Protein AF-A0A374ERV0-F1 (afdb_monomer_lite)

Foldseek 3Di:
DPPVVVVVCVVVVPLAAPADPVVQLVCCCVPVVDDSVRSNVVCVVVVVVVQVVCCVVPVDGSPDPPPDPHHDHCNVQPDPVVVVVVVVSVCVVPDD

Structure (mmCIF, N/CA/C/O backbone):
data_AF-A0A374ERV0-F1
#
_entry.id   AF-A0A374ERV0-F1
#
loop_
_atom_site.group_PDB
_atom_site.id
_atom_site.type_symbol
_atom_site.label_atom_id
_atom_site.label_alt_id
_atom_site.label_comp_id
_atom_site.label_asym_id
_atom_site.label_entity_id
_atom_site.label_seq_id
_atom_site.pdbx_PDB_ins_code
_atom_site.Cartn_x
_atom_site.Cartn_y
_atom_site.Cartn_z
_atom_site.occupancy
_atom_site.B_iso_or_equiv
_atom_site.auth_seq_id
_atom_site.auth_comp_id
_atom_site.auth_asym_id
_atom_site.auth_atom_id
_atom_site.pdbx_PDB_model_num
ATOM 1 N N . MET A 1 1 ? -19.859 -5.932 -10.086 1.00 35.03 1 MET A N 1
ATOM 2 C CA . MET A 1 1 ? -19.361 -4.950 -9.093 1.00 35.03 1 MET A CA 1
ATOM 3 C C . MET A 1 1 ? -19.416 -3.548 -9.687 1.00 35.03 1 MET A C 1
ATOM 5 O O . MET A 1 1 ? -18.908 -3.342 -10.781 1.00 35.03 1 MET A O 1
ATOM 9 N N . CYS A 1 2 ? -20.067 -2.597 -9.009 1.00 24.75 2 CYS A N 1
ATOM 10 C CA . CYS A 1 2 ? -20.199 -1.216 -9.482 1.00 24.75 2 CYS A CA 1
ATOM 11 C C . CYS A 1 2 ? -18.814 -0.541 -9.551 1.00 24.75 2 CYS A C 1
ATOM 13 O O . CYS A 1 2 ? -18.105 -0.493 -8.543 1.00 24.75 2 CYS A O 1
ATOM 15 N N . ARG A 1 3 ? -18.423 -0.028 -10.732 1.00 25.12 3 ARG A N 1
ATOM 16 C CA . ARG A 1 3 ? -17.090 0.561 -11.017 1.00 25.12 3 ARG A CA 1
ATOM 17 C C . ARG A 1 3 ? -16.693 1.685 -10.045 1.00 25.12 3 ARG A C 1
ATOM 19 O O . ARG A 1 3 ? -15.510 1.899 -9.804 1.00 25.12 3 ARG A O 1
ATOM 26 N N . LEU A 1 4 ? -17.676 2.334 -9.419 1.00 24.27 4 LEU A N 1
ATOM 27 C CA . LEU A 1 4 ? -17.478 3.380 -8.412 1.00 24.27 4 LEU A CA 1
ATOM 28 C C . LEU A 1 4 ? -16.946 2.855 -7.065 1.00 24.27 4 LEU A C 1
ATOM 30 O O . LEU A 1 4 ? -16.281 3.597 -6.347 1.00 24.27 4 LEU A O 1
ATOM 34 N N . CYS A 1 5 ? -17.188 1.585 -6.723 1.00 22.17 5 CYS A N 1
ATOM 35 C CA . CYS A 1 5 ? -16.672 0.985 -5.488 1.00 22.17 5 CYS A CA 1
ATOM 36 C C . CYS A 1 5 ? -15.170 0.685 -5.603 1.00 22.17 5 CYS A C 1
ATOM 38 O O . CYS A 1 5 ? -14.407 1.015 -4.703 1.00 22.17 5 CYS A O 1
ATOM 40 N N . SER A 1 6 ? -14.726 0.168 -6.753 1.00 25.05 6 SER A N 1
ATOM 41 C CA . SER A 1 6 ? -13.314 -0.164 -7.007 1.00 25.05 6 SER A CA 1
ATOM 42 C C . SER A 1 6 ? -12.396 1.072 -6.959 1.00 25.05 6 SER A C 1
ATOM 44 O O . SER A 1 6 ? -11.326 1.033 -6.351 1.00 25.05 6 SER A O 1
ATOM 46 N N . GLN A 1 7 ? -12.849 2.215 -7.490 1.00 26.84 7 GLN A N 1
ATOM 47 C CA . GLN A 1 7 ? -12.083 3.471 -7.462 1.00 26.84 7 GLN A CA 1
ATOM 48 C C . GLN A 1 7 ? -12.084 4.186 -6.099 1.00 26.84 7 GLN A C 1
ATOM 50 O O . GLN A 1 7 ? -11.154 4.934 -5.798 1.00 26.84 7 GLN A O 1
ATOM 55 N N . ARG A 1 8 ? -13.104 3.981 -5.252 1.00 22.98 8 ARG A N 1
ATOM 56 C CA . ARG A 1 8 ? -13.109 4.523 -3.876 1.00 22.98 8 ARG A CA 1
ATOM 57 C C . ARG A 1 8 ? -12.269 3.675 -2.927 1.00 22.98 8 ARG A C 1
ATOM 59 O O . ARG A 1 8 ? -11.541 4.229 -2.110 1.00 22.98 8 ARG A O 1
ATOM 66 N N . ILE A 1 9 ? -12.303 2.357 -3.104 1.00 31.14 9 ILE A N 1
ATOM 67 C CA . ILE A 1 9 ? -11.432 1.399 -2.419 1.00 31.14 9 ILE A CA 1
ATOM 68 C C . ILE A 1 9 ? -9.959 1.757 -2.688 1.00 31.14 9 ILE A C 1
ATOM 70 O O . ILE A 1 9 ? -9.202 1.935 -1.738 1.00 31.14 9 ILE A O 1
ATOM 74 N N . SER A 1 10 ? -9.554 2.035 -3.934 1.00 30.22 10 SER A N 1
ATOM 75 C CA . SER A 1 10 ? -8.150 2.379 -4.239 1.00 30.22 10 SER A CA 1
ATOM 76 C C . SER A 1 10 ? -7.637 3.669 -3.573 1.00 30.22 10 SER A C 1
ATOM 78 O O . SER A 1 10 ? -6.447 3.773 -3.276 1.00 30.22 10 SER A O 1
ATOM 80 N N . LYS A 1 11 ? -8.514 4.637 -3.268 1.00 27.42 11 LYS A N 1
ATOM 81 C CA . LYS A 1 11 ? -8.154 5.883 -2.558 1.00 27.42 11 LYS A CA 1
ATOM 82 C C . LYS A 1 11 ? -8.035 5.692 -1.037 1.00 27.42 11 LYS A C 1
ATOM 84 O O . LYS A 1 11 ? -7.318 6.453 -0.393 1.00 27.42 11 LYS A O 1
ATOM 89 N N . SER A 1 12 ? -8.695 4.681 -0.468 1.00 26.27 12 SER A N 1
ATOM 90 C CA . SER A 1 12 ? -8.674 4.367 0.973 1.00 26.27 12 SER A CA 1
ATOM 91 C C . SER A 1 12 ? -7.695 3.241 1.346 1.00 26.27 12 SER A C 1
ATOM 93 O O . SER A 1 12 ? -7.272 3.152 2.500 1.00 26.27 12 SER A O 1
ATOM 95 N N . HIS A 1 13 ? -7.295 2.407 0.379 1.00 31.66 13 HIS A N 1
ATOM 96 C CA . HIS A 1 13 ? -6.529 1.161 0.569 1.00 31.66 13 HIS A CA 1
ATOM 97 C C . HIS A 1 13 ? -5.054 1.321 0.916 1.00 31.66 13 HIS A C 1
ATOM 99 O O . HIS A 1 13 ? -4.312 0.353 1.067 1.00 31.66 13 HIS A O 1
ATOM 105 N N . GLU A 1 14 ? -4.609 2.546 1.106 1.00 35.66 14 GLU A N 1
ATOM 106 C CA . GLU A 1 14 ? -3.205 2.816 1.338 1.00 35.66 14 GLU A CA 1
ATOM 107 C C . GLU A 1 14 ? -2.844 2.803 2.836 1.00 35.66 14 GLU A C 1
ATOM 109 O O . GLU A 1 14 ? -1.739 3.146 3.254 1.00 35.66 14 GLU A O 1
ATOM 114 N N . ARG A 1 15 ? -3.774 2.326 3.674 1.00 40.00 15 ARG A N 1
ATOM 115 C CA . ARG A 1 15 ? -3.539 2.060 5.097 1.00 40.00 15 ARG A CA 1
ATOM 116 C C . ARG A 1 15 ? -2.982 0.660 5.395 1.00 40.00 15 ARG A C 1
ATOM 118 O O . ARG A 1 15 ? -2.560 0.459 6.536 1.00 40.00 15 ARG A O 1
ATOM 125 N N . PHE A 1 16 ? -2.946 -0.271 4.431 1.00 43.19 16 PHE A N 1
ATOM 126 C CA . PHE A 1 16 ? -2.991 -1.695 4.798 1.00 43.19 16 PHE A CA 1
ATOM 127 C C . PHE A 1 16 ? -2.273 -2.738 3.926 1.00 43.19 16 PHE A C 1
ATOM 129 O O . PHE A 1 16 ? -2.383 -3.921 4.232 1.00 43.19 16 PHE A O 1
ATOM 136 N N . SER A 1 17 ? -1.533 -2.346 2.888 1.00 48.22 17 SER A N 1
ATOM 137 C CA . SER A 1 17 ? -0.856 -3.304 1.999 1.00 48.22 17 SER A CA 1
ATOM 138 C C . SER A 1 17 ? 0.658 -3.246 2.189 1.00 48.22 17 SER A C 1
ATOM 140 O O . SER A 1 17 ? 1.307 -2.326 1.688 1.00 48.22 17 SER A O 1
ATOM 142 N N . LEU A 1 18 ? 1.230 -4.219 2.901 1.00 57.59 18 LEU A N 1
ATOM 143 C CA . LEU A 1 18 ? 2.679 -4.428 2.958 1.00 57.59 18 LEU A CA 1
ATOM 144 C C . LEU A 1 18 ? 3.094 -5.386 1.840 1.00 57.59 18 LEU A C 1
ATOM 146 O O . LEU A 1 18 ? 3.515 -6.494 2.114 1.00 57.59 18 LEU A O 1
ATOM 150 N N . CYS A 1 19 ? 2.962 -4.981 0.578 1.00 65.00 19 CYS A N 1
ATOM 151 C CA . CYS A 1 19 ? 3.588 -5.757 -0.494 1.00 65.00 19 CYS A CA 1
ATOM 152 C C . CYS A 1 19 ? 5.105 -5.573 -0.451 1.00 65.00 19 CYS A C 1
ATOM 154 O O . CYS A 1 19 ? 5.591 -4.442 -0.269 1.00 65.00 19 CYS A O 1
ATOM 156 N N . ALA A 1 20 ? 5.846 -6.647 -0.733 1.00 78.62 20 ALA A N 1
ATOM 157 C CA . ALA A 1 20 ? 7.282 -6.574 -0.972 1.00 78.62 20 ALA A CA 1
ATOM 158 C C . ALA A 1 20 ? 7.620 -5.456 -1.981 1.00 78.62 20 ALA A C 1
ATOM 160 O O . ALA A 1 20 ? 6.901 -5.217 -2.956 1.00 78.62 20 ALA A O 1
ATOM 161 N N . PHE A 1 21 ? 8.719 -4.735 -1.738 1.00 81.75 21 PHE A N 1
ATOM 162 C CA . PHE A 1 21 ? 9.098 -3.558 -2.532 1.00 81.75 21 PHE A CA 1
ATOM 163 C C . PHE A 1 21 ? 9.248 -3.876 -4.030 1.00 81.75 21 PHE A C 1
ATOM 165 O O . PHE A 1 21 ? 8.748 -3.129 -4.869 1.00 81.75 21 PHE A O 1
ATOM 172 N N . GLY A 1 22 ? 9.847 -5.024 -4.363 1.00 83.88 22 GLY A N 1
ATOM 173 C CA . GLY A 1 22 ? 10.008 -5.473 -5.749 1.00 83.88 22 GLY A CA 1
ATOM 174 C C . GLY A 1 22 ? 8.677 -5.714 -6.466 1.00 83.88 22 GLY A C 1
ATOM 175 O O . GLY A 1 22 ? 8.498 -5.259 -7.595 1.00 83.88 22 GLY A O 1
ATOM 176 N N . SER A 1 23 ? 7.710 -6.343 -5.791 1.00 85.69 23 SER A N 1
ATOM 177 C CA . SER A 1 23 ? 6.369 -6.594 -6.337 1.00 85.69 23 SER A CA 1
ATOM 178 C C . SER A 1 23 ? 5.637 -5.289 -6.657 1.00 85.69 23 SER A C 1
ATOM 180 O O . SER A 1 23 ? 4.943 -5.192 -7.667 1.00 85.69 23 SER A O 1
ATOM 182 N N . ARG A 1 24 ? 5.842 -4.250 -5.835 1.00 86.56 24 ARG A N 1
ATOM 183 C CA . ARG A 1 24 ? 5.274 -2.914 -6.070 1.00 86.56 24 ARG A CA 1
ATOM 184 C C . ARG A 1 24 ? 5.898 -2.222 -7.278 1.00 86.56 24 ARG A C 1
ATOM 186 O O . ARG A 1 24 ? 5.158 -1.639 -8.063 1.00 86.56 24 ARG A O 1
ATOM 193 N N . ILE A 1 25 ? 7.221 -2.304 -7.449 1.00 89.81 25 ILE A N 1
ATOM 194 C CA . ILE A 1 25 ? 7.889 -1.737 -8.631 1.00 89.81 25 ILE A CA 1
ATOM 195 C C . ILE A 1 25 ? 7.385 -2.417 -9.901 1.00 89.81 25 ILE A C 1
ATOM 197 O O . ILE A 1 25 ? 6.977 -1.723 -10.826 1.00 89.81 25 ILE A O 1
ATOM 201 N N . LYS A 1 26 ? 7.353 -3.756 -9.922 1.00 89.94 26 LYS A N 1
ATOM 202 C CA . LYS A 1 26 ? 6.862 -4.521 -11.074 1.00 89.94 26 LYS A CA 1
ATOM 203 C C . LYS A 1 26 ? 5.445 -4.093 -11.465 1.00 89.94 26 LYS A C 1
ATOM 205 O O . LYS A 1 26 ? 5.212 -3.740 -12.615 1.00 89.94 26 LYS A O 1
ATOM 210 N N . HIS A 1 27 ? 4.539 -4.021 -10.488 1.00 87.94 27 HIS A N 1
ATOM 211 C CA . HIS A 1 27 ? 3.171 -3.564 -10.720 1.00 87.94 27 HIS A CA 1
ATOM 212 C C . HIS A 1 27 ? 3.107 -2.127 -11.265 1.00 87.94 27 HIS A C 1
ATOM 214 O O . HIS A 1 27 ? 2.296 -1.839 -12.144 1.00 87.94 27 HIS A O 1
ATOM 220 N N . MET A 1 28 ? 3.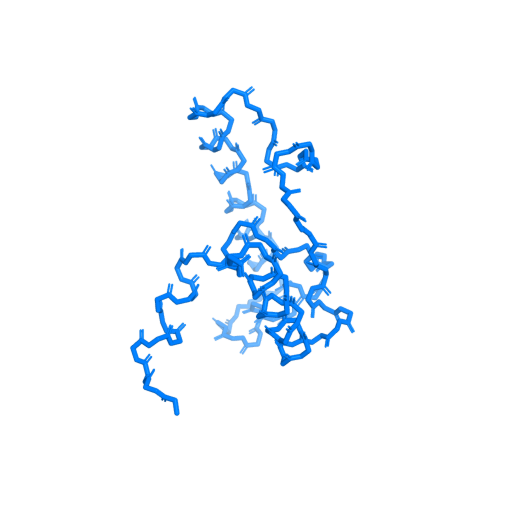956 -1.219 -10.769 1.00 89.25 28 MET A N 1
ATOM 221 C CA . MET A 1 28 ? 4.001 0.157 -11.269 1.00 89.25 28 MET A CA 1
ATOM 222 C C . MET A 1 28 ? 4.522 0.249 -12.702 1.00 89.25 28 MET A C 1
ATOM 224 O O . MET A 1 28 ? 3.947 1.000 -13.486 1.00 89.25 28 MET A O 1
ATOM 228 N N . CYS A 1 29 ? 5.556 -0.519 -13.051 1.00 92.38 29 CYS A N 1
ATOM 229 C CA . CYS A 1 29 ? 6.042 -0.614 -14.426 1.00 92.38 29 CYS A CA 1
ATOM 230 C C . CYS A 1 29 ? 4.941 -1.111 -15.371 1.00 92.38 29 CYS A C 1
ATOM 232 O O . CYS A 1 29 ? 4.690 -0.483 -16.390 1.00 92.38 29 CYS A O 1
ATOM 234 N N . GLU A 1 30 ? 4.238 -2.183 -14.997 1.00 91.56 30 GLU A N 1
ATOM 235 C CA . GLU A 1 30 ? 3.185 -2.792 -15.823 1.00 91.56 30 GLU A CA 1
ATOM 236 C C . GLU A 1 30 ? 1.935 -1.909 -15.962 1.00 91.56 30 GLU A C 1
ATOM 238 O O . GLU A 1 30 ? 1.310 -1.876 -17.017 1.00 91.56 30 GLU A O 1
ATOM 243 N N . THR A 1 31 ? 1.551 -1.195 -14.900 1.00 90.38 31 THR A N 1
ATOM 244 C CA . THR A 1 31 ? 0.285 -0.439 -14.862 1.00 90.38 31 THR A CA 1
ATOM 245 C C . THR A 1 31 ? 0.417 0.970 -15.430 1.00 90.38 31 THR A C 1
ATOM 247 O O . THR A 1 31 ? -0.542 1.500 -15.990 1.00 90.38 31 THR A O 1
ATOM 250 N N . TYR A 1 32 ? 1.577 1.602 -15.243 1.00 87.00 32 TYR A N 1
ATOM 251 C CA . TYR A 1 32 ? 1.792 3.015 -15.566 1.00 87.00 32 TYR A CA 1
ATOM 252 C C . TYR A 1 32 ? 2.834 3.236 -16.668 1.00 87.00 32 TYR A C 1
ATOM 254 O O . TYR A 1 32 ? 3.193 4.386 -16.905 1.00 87.00 32 TYR A O 1
ATOM 262 N N . ASP A 1 33 ? 3.305 2.162 -17.313 1.00 90.69 33 ASP A N 1
ATOM 263 C CA . ASP A 1 33 ? 4.328 2.190 -18.370 1.00 90.69 33 ASP A CA 1
ATOM 264 C C . ASP A 1 33 ? 5.579 2.985 -17.955 1.00 90.69 33 ASP A C 1
ATOM 266 O O . ASP A 1 33 ? 6.085 3.858 -18.656 1.00 90.69 33 ASP A O 1
ATOM 270 N N . LEU A 1 34 ? 6.036 2.729 -16.726 1.00 91.88 34 LEU A N 1
ATOM 271 C CA . LEU A 1 34 ? 7.191 3.400 -16.133 1.00 91.88 34 LEU A CA 1
ATOM 272 C C . LEU A 1 34 ? 8.431 2.524 -16.241 1.00 91.88 34 LEU A C 1
ATOM 274 O O . LEU A 1 34 ? 8.376 1.315 -15.995 1.00 91.88 34 LEU A O 1
ATOM 278 N N . SER A 1 35 ? 9.588 3.143 -16.473 1.00 94.88 35 SER A N 1
ATOM 279 C CA . SER A 1 35 ? 10.852 2.431 -16.314 1.00 94.88 35 SER A CA 1
ATOM 280 C C . SER A 1 35 ? 11.089 2.063 -14.844 1.00 94.88 35 SER A C 1
ATOM 282 O O . SER A 1 35 ? 10.625 2.730 -13.913 1.00 94.88 35 SER A O 1
ATOM 284 N N . TRP A 1 36 ? 11.856 0.998 -14.614 1.00 93.50 36 TRP A N 1
ATOM 285 C CA . TRP A 1 36 ? 12.175 0.524 -13.264 1.00 93.50 36 TRP A CA 1
ATOM 286 C C . TRP A 1 36 ? 12.777 1.623 -12.358 1.00 93.50 36 TRP A C 1
ATOM 288 O O . TRP A 1 36 ? 12.310 1.780 -11.226 1.00 93.50 36 TRP A O 1
ATOM 298 N N . PRO A 1 37 ? 13.744 2.450 -12.822 1.00 95.62 37 PRO A N 1
ATOM 299 C CA . PRO A 1 37 ? 14.293 3.540 -12.011 1.00 95.62 37 PRO A CA 1
ATOM 300 C C . PRO A 1 37 ? 13.282 4.653 -11.698 1.00 95.62 37 PRO A C 1
ATOM 302 O O . PRO A 1 37 ? 13.377 5.292 -10.648 1.00 95.62 37 PRO A O 1
ATOM 305 N N . GLU A 1 38 ? 12.332 4.923 -12.595 1.00 93.94 38 GLU A N 1
ATOM 306 C CA . GLU A 1 38 ? 11.277 5.917 -12.366 1.00 93.94 38 GLU A CA 1
ATOM 307 C C . GLU A 1 38 ? 10.273 5.421 -11.329 1.00 93.94 38 GLU A C 1
ATOM 309 O O . GLU A 1 38 ? 9.955 6.151 -10.385 1.00 93.94 38 GLU A O 1
ATOM 314 N N . ALA A 1 39 ? 9.842 4.164 -11.452 1.00 94.12 39 ALA A N 1
ATOM 315 C CA . ALA A 1 39 ? 8.959 3.513 -10.494 1.00 94.12 39 ALA A CA 1
ATOM 316 C C . ALA A 1 39 ? 9.590 3.443 -9.089 1.00 94.12 39 ALA A C 1
ATOM 318 O O . ALA A 1 39 ? 8.944 3.817 -8.109 1.00 94.12 39 ALA A O 1
ATOM 319 N N . ASP A 1 40 ? 10.869 3.060 -8.978 1.00 93.31 40 ASP A N 1
ATOM 320 C CA . ASP A 1 40 ? 11.613 3.048 -7.708 1.00 93.31 40 ASP A CA 1
ATOM 321 C C . ASP A 1 40 ? 11.623 4.430 -7.030 1.00 93.31 40 ASP A C 1
ATOM 323 O O . ASP A 1 40 ? 11.263 4.568 -5.853 1.00 93.31 40 ASP A O 1
ATOM 327 N N . LYS A 1 41 ? 11.973 5.480 -7.786 1.00 94.75 41 LYS A N 1
ATOM 328 C CA . LYS A 1 41 ? 11.997 6.862 -7.281 1.00 94.75 41 LYS A CA 1
ATOM 329 C C . LYS A 1 41 ? 10.611 7.333 -6.852 1.00 94.75 41 LYS A C 1
ATOM 331 O O . LYS A 1 41 ? 10.486 8.007 -5.824 1.00 94.75 41 LYS A O 1
ATOM 336 N N . LEU A 1 42 ? 9.580 7.005 -7.630 1.00 91.88 42 LEU A N 1
ATOM 337 C CA . LEU A 1 42 ? 8.206 7.400 -7.350 1.00 91.88 42 LEU A CA 1
ATOM 338 C C . LEU A 1 42 ? 7.699 6.747 -6.062 1.00 91.88 42 LEU A C 1
ATOM 340 O O . LEU A 1 42 ? 7.216 7.457 -5.179 1.00 91.88 42 LEU A O 1
ATOM 344 N N . ILE A 1 43 ? 7.879 5.432 -5.912 1.00 90.75 43 ILE A N 1
ATOM 345 C CA . ILE A 1 43 ? 7.447 4.697 -4.716 1.00 90.75 43 ILE A CA 1
ATOM 346 C C . ILE A 1 43 ? 8.148 5.244 -3.474 1.00 90.75 43 ILE A C 1
ATOM 348 O O . ILE A 1 43 ? 7.478 5.577 -2.498 1.00 90.75 43 ILE A O 1
ATOM 352 N N . LYS A 1 44 ? 9.475 5.425 -3.512 1.00 90.44 44 LYS A N 1
ATOM 353 C CA . LYS A 1 44 ? 10.231 5.978 -2.374 1.00 90.44 44 LYS A CA 1
ATOM 354 C C . LYS A 1 44 ? 9.746 7.373 -1.978 1.00 90.44 44 LYS A C 1
ATOM 356 O O . LYS A 1 44 ? 9.610 7.670 -0.790 1.00 90.44 44 LYS A O 1
ATOM 361 N N . ARG A 1 45 ? 9.465 8.236 -2.962 1.00 93.56 45 ARG A N 1
ATOM 362 C CA . ARG A 1 45 ? 8.943 9.591 -2.722 1.00 93.56 45 ARG A CA 1
ATOM 363 C C . ARG A 1 45 ? 7.573 9.545 -2.050 1.00 93.56 45 ARG A C 1
ATOM 365 O O . ARG A 1 45 ? 7.359 10.226 -1.048 1.00 93.56 45 ARG A O 1
ATOM 372 N N . VAL A 1 46 ? 6.669 8.738 -2.595 1.00 89.88 46 VAL A N 1
ATOM 373 C CA . VAL A 1 46 ? 5.290 8.601 -2.124 1.00 89.88 46 VAL A CA 1
ATOM 374 C C . VAL A 1 46 ? 5.250 7.979 -0.723 1.00 89.88 46 VAL A C 1
ATOM 376 O O . VAL A 1 46 ? 4.599 8.529 0.168 1.00 89.88 46 VAL A O 1
ATOM 379 N N . ASP A 1 47 ? 6.011 6.909 -0.479 1.00 89.12 47 ASP A N 1
ATOM 380 C CA . ASP A 1 47 ? 6.118 6.263 0.834 1.00 89.12 47 ASP A CA 1
ATOM 381 C C . ASP A 1 47 ? 6.633 7.236 1.900 1.00 89.12 47 ASP A C 1
ATOM 383 O O . ASP A 1 47 ? 6.051 7.322 2.987 1.00 89.12 47 ASP A O 1
ATOM 387 N N . ARG A 1 48 ? 7.663 8.034 1.575 1.00 89.38 48 ARG A N 1
ATOM 388 C CA . ARG A 1 48 ? 8.192 9.075 2.470 1.00 89.38 48 ARG A CA 1
ATOM 389 C C . ARG A 1 48 ? 7.148 10.147 2.768 1.00 89.38 48 ARG A C 1
ATOM 391 O O . ARG A 1 48 ? 6.961 10.503 3.930 1.00 89.38 48 ARG A O 1
ATOM 398 N N . GLN A 1 49 ? 6.452 10.650 1.749 1.00 91.56 49 GLN A N 1
ATOM 399 C CA . GLN A 1 49 ? 5.413 11.668 1.929 1.00 91.56 49 GLN A CA 1
ATOM 400 C C . GLN A 1 49 ? 4.297 11.168 2.854 1.00 91.56 49 GLN A C 1
ATOM 402 O O . GLN A 1 49 ? 3.877 11.876 3.768 1.00 91.56 49 GLN A O 1
ATOM 407 N N . ARG A 1 50 ? 3.856 9.924 2.660 1.00 89.25 50 ARG A N 1
ATOM 408 C CA . ARG A 1 50 ? 2.794 9.296 3.455 1.00 89.25 50 ARG A CA 1
ATOM 409 C C . ARG A 1 50 ? 3.239 8.984 4.879 1.00 89.25 50 ARG A C 1
ATOM 411 O O . ARG A 1 50 ? 2.459 9.181 5.808 1.00 89.25 50 ARG A O 1
ATOM 418 N N . HIS A 1 51 ? 4.482 8.539 5.069 1.00 87.19 51 HIS A N 1
ATOM 419 C CA . HIS A 1 51 ? 5.063 8.377 6.402 1.00 87.19 51 HIS A CA 1
ATOM 420 C C . HIS A 1 51 ? 5.100 9.714 7.151 1.00 87.19 51 HIS A C 1
ATOM 422 O O . HIS A 1 51 ? 4.606 9.793 8.273 1.00 87.19 51 HIS A O 1
ATOM 428 N N . ASN A 1 52 ? 5.611 10.770 6.511 1.00 89.81 52 ASN A N 1
ATOM 429 C CA . ASN A 1 52 ? 5.704 12.101 7.110 1.00 89.81 52 ASN A CA 1
ATOM 430 C C . ASN A 1 52 ? 4.326 12.665 7.464 1.00 89.81 52 ASN A C 1
ATOM 432 O O . ASN A 1 52 ? 4.140 13.159 8.570 1.00 89.81 52 ASN A O 1
ATOM 436 N N . TYR A 1 53 ? 3.355 12.552 6.554 1.00 91.62 53 TYR A N 1
ATOM 437 C CA . TYR A 1 53 ? 1.986 12.998 6.807 1.00 91.62 53 TYR A CA 1
ATOM 438 C C . TYR A 1 53 ? 1.350 12.241 7.979 1.00 91.62 53 TYR A C 1
ATOM 440 O O . TYR A 1 53 ? 0.799 12.858 8.886 1.00 91.62 53 TYR A O 1
ATOM 448 N N . TYR A 1 54 ? 1.470 10.910 8.007 1.00 86.69 54 TYR A N 1
ATOM 449 C CA . TYR A 1 54 ? 0.928 10.101 9.099 1.00 86.69 54 TYR A CA 1
ATOM 450 C C . TYR A 1 54 ? 1.568 10.462 10.443 1.00 86.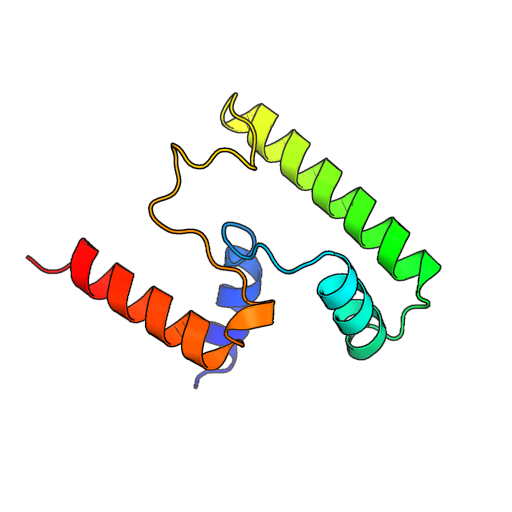69 54 TYR A C 1
ATOM 452 O O . TYR A 1 54 ? 0.857 10.638 11.432 1.00 86.69 54 TYR A O 1
ATOM 460 N N . LYS A 1 55 ? 2.895 10.628 10.467 1.00 89.81 55 LYS A N 1
ATOM 461 C CA . LYS A 1 55 ? 3.638 11.031 11.663 1.00 89.81 55 LYS A CA 1
ATOM 462 C C . LYS A 1 55 ? 3.258 12.433 12.130 1.00 89.81 55 LYS A C 1
ATOM 464 O O . LYS A 1 55 ? 3.104 12.639 13.325 1.00 89.81 55 LYS A O 1
ATOM 469 N N . TYR A 1 56 ? 3.051 13.367 11.206 1.00 92.12 56 TYR A N 1
ATOM 470 C CA . TYR A 1 56 ? 2.595 14.719 11.522 1.00 92.12 56 TYR A CA 1
ATOM 471 C C . TYR A 1 56 ? 1.202 14.725 12.165 1.00 92.12 56 TYR A C 1
ATOM 473 O O . TYR A 1 56 ? 1.008 15.368 13.189 1.00 92.12 56 TYR A O 1
ATOM 481 N N . VAL A 1 57 ? 0.244 13.982 11.599 1.00 91.25 57 VAL A N 1
ATOM 482 C CA . VAL A 1 57 ? -1.150 13.993 12.078 1.00 91.25 57 VAL A CA 1
ATOM 483 C C . VAL A 1 57 ? -1.349 13.154 13.343 1.00 91.25 57 VAL A C 1
ATOM 485 O O . VAL A 1 57 ? -2.170 13.504 14.183 1.00 91.25 57 VAL A O 1
ATOM 488 N N . THR A 1 58 ? -0.639 12.031 13.484 1.00 86.50 58 THR A N 1
ATOM 489 C CA . THR A 1 58 ? -0.881 11.066 14.577 1.00 86.50 58 THR A CA 1
ATOM 490 C C . THR A 1 58 ? 0.206 11.046 15.649 1.00 86.50 58 THR A C 1
ATOM 492 O O . THR A 1 58 ? -0.001 10.453 16.703 1.00 86.50 58 THR A O 1
ATOM 495 N N . GLY A 1 59 ? 1.380 11.621 15.375 1.00 90.44 59 GLY A N 1
ATOM 496 C CA . GLY A 1 59 ? 2.570 11.501 16.222 1.00 90.44 59 GLY A CA 1
ATOM 497 C C . GLY A 1 59 ? 3.259 10.129 16.177 1.00 90.44 59 GLY A C 1
ATOM 498 O O . GLY A 1 59 ? 4.306 9.965 16.797 1.00 90.44 59 GLY A O 1
ATOM 499 N N . LYS A 1 60 ? 2.713 9.141 15.452 1.00 85.81 60 LYS A N 1
ATOM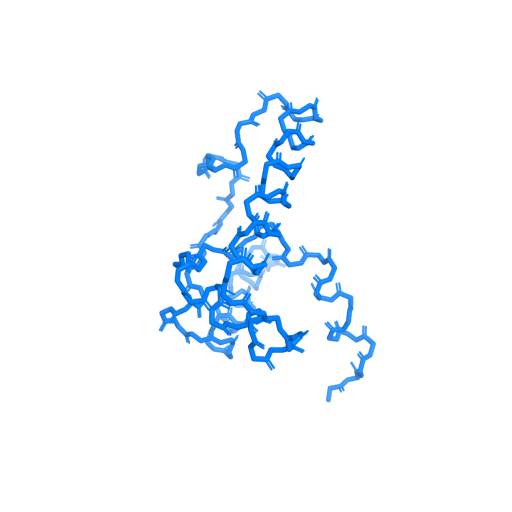 500 C CA . LYS A 1 60 ? 3.192 7.745 15.446 1.00 85.81 60 LYS A CA 1
ATOM 501 C C . LYS A 1 60 ? 3.836 7.357 14.118 1.00 85.81 60 LYS A C 1
ATOM 503 O O . LYS A 1 60 ? 3.602 8.001 13.091 1.00 85.81 60 LYS A O 1
ATOM 508 N N . ASN A 1 61 ? 4.634 6.286 14.098 1.00 86.12 61 ASN A N 1
ATOM 509 C CA . ASN A 1 61 ? 5.193 5.808 12.837 1.00 86.12 61 ASN A CA 1
ATOM 510 C C . ASN A 1 61 ? 4.142 4.999 12.069 1.00 86.12 61 ASN A C 1
ATOM 512 O O . ASN A 1 61 ? 3.422 4.164 12.610 1.00 86.12 61 ASN A O 1
ATOM 516 N N . ARG A 1 62 ? 4.080 5.211 10.750 1.00 81.06 62 ARG A N 1
ATOM 517 C CA . ARG A 1 62 ? 3.105 4.543 9.868 1.00 81.06 62 ARG A CA 1
ATOM 518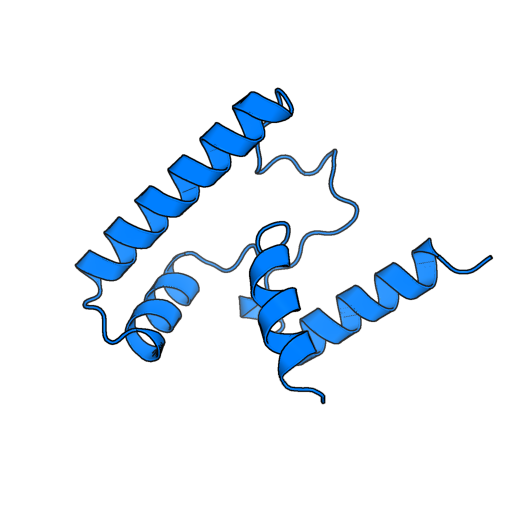 C C . ARG A 1 62 ? 3.227 3.010 9.857 1.00 81.06 62 ARG A C 1
ATOM 520 O O . ARG A 1 62 ? 2.237 2.327 9.579 1.00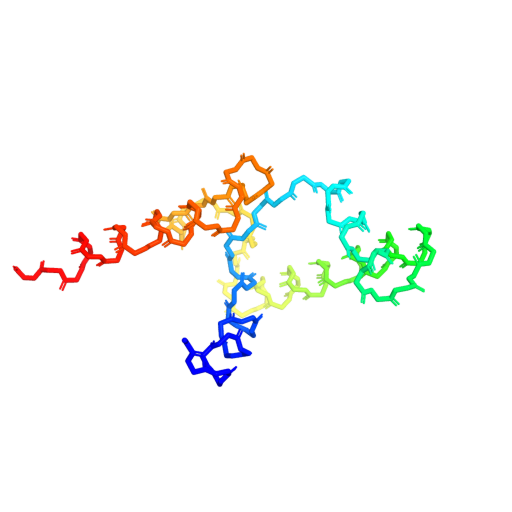 81.06 62 ARG A O 1
ATOM 527 N N . GLY A 1 63 ? 4.437 2.504 10.101 1.00 80.44 63 GLY A N 1
ATOM 528 C CA . GLY A 1 63 ? 4.771 1.078 10.100 1.00 80.44 63 GLY A CA 1
ATOM 529 C C . GLY A 1 63 ? 4.475 0.355 11.414 1.00 80.44 63 GLY A C 1
ATOM 530 O O . GLY A 1 63 ? 4.558 -0.870 11.436 1.00 80.44 63 GLY A O 1
ATOM 531 N N . ASP A 1 64 ? 4.109 1.074 12.478 1.00 82.75 64 ASP A N 1
ATOM 532 C CA . ASP A 1 64 ? 3.864 0.462 13.784 1.00 82.75 64 ASP A CA 1
ATOM 533 C C . ASP A 1 64 ? 2.617 -0.434 13.738 1.00 82.75 64 ASP A C 1
ATOM 535 O O . ASP A 1 64 ? 1.599 -0.095 13.116 1.00 82.75 64 ASP A O 1
ATOM 539 N N . ARG A 1 65 ? 2.701 -1.593 14.401 1.00 77.81 65 ARG A N 1
ATOM 540 C CA . ARG A 1 65 ? 1.616 -2.588 14.451 1.00 77.81 65 ARG A CA 1
ATOM 541 C C . A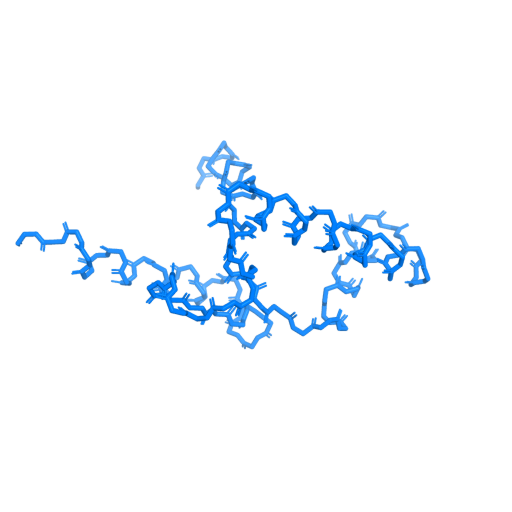RG A 1 65 ? 0.517 -2.196 15.435 1.00 77.81 65 ARG A C 1
ATOM 543 O O . ARG A 1 65 ? -0.651 -2.436 15.157 1.00 77.81 65 ARG A O 1
ATOM 550 N N . ASP A 1 66 ? 0.884 -1.514 16.513 1.00 76.31 66 ASP A N 1
ATOM 551 C CA . ASP A 1 66 ? 0.052 -1.297 17.705 1.00 76.31 66 ASP A CA 1
ATOM 552 C C . ASP A 1 66 ? -1.268 -0.547 17.453 1.00 76.31 66 ASP A C 1
ATOM 554 O O . ASP A 1 66 ? -2.166 -0.577 18.285 1.00 76.31 66 ASP A O 1
ATOM 558 N N . ASN A 1 67 ? -1.418 0.129 16.308 1.00 71.25 67 ASN A N 1
ATOM 559 C CA . ASN A 1 67 ? -2.620 0.906 15.961 1.00 71.25 67 ASN A CA 1
ATOM 560 C C . ASN A 1 67 ? -3.393 0.324 14.771 1.00 71.25 67 ASN A C 1
ATOM 562 O O . ASN A 1 67 ? -4.164 1.033 14.118 1.00 71.25 67 ASN A O 1
ATOM 566 N N . LYS A 1 68 ? -3.141 -0.939 14.423 1.00 79.12 68 LYS A N 1
ATOM 567 C CA . LYS A 1 68 ? -3.755 -1.604 13.275 1.00 79.12 68 LYS A CA 1
ATOM 568 C C . LYS A 1 68 ? -4.356 -2.926 13.732 1.00 79.12 68 LYS A C 1
ATOM 570 O O . LYS A 1 68 ? -3.664 -3.770 14.279 1.00 79.12 68 LYS A O 1
ATOM 575 N N . HIS A 1 69 ? -5.639 -3.124 13.444 1.00 83.38 69 HIS A N 1
ATOM 576 C CA . HIS A 1 69 ? -6.332 -4.379 13.755 1.00 83.38 69 HIS A CA 1
ATOM 577 C C . HIS A 1 69 ? -5.893 -5.550 12.866 1.00 83.38 69 HIS A C 1
ATOM 579 O O . HIS A 1 69 ? -6.168 -6.702 13.174 1.00 83.38 69 HIS A O 1
ATOM 585 N N . LEU A 1 70 ? -5.255 -5.255 11.735 1.00 83.81 70 LEU A N 1
ATOM 586 C CA . LEU A 1 70 ? -4.862 -6.229 10.728 1.00 83.81 70 LEU A CA 1
ATOM 587 C C . LEU A 1 70 ? -3.667 -5.638 9.938 1.00 83.81 70 LEU A C 1
ATOM 589 O O . LEU A 1 70 ? -3.404 -4.435 9.987 1.00 83.81 70 LEU A O 1
ATOM 593 N N . MET A 1 71 ? -2.899 -6.461 9.236 1.00 84.94 71 MET A N 1
ATOM 594 C CA . MET A 1 71 ? -1.818 -6.028 8.342 1.00 84.94 71 MET A CA 1
ATOM 595 C C . MET A 1 71 ? -1.551 -7.189 7.388 1.00 84.94 71 MET A C 1
ATOM 597 O O . MET A 1 71 ? -1.280 -8.287 7.861 1.00 84.94 71 MET A O 1
ATOM 601 N N . ILE A 1 72 ? -1.694 -6.977 6.077 1.00 84.44 72 ILE A N 1
ATOM 602 C CA . ILE A 1 72 ? -1.656 -8.069 5.092 1.00 84.44 72 ILE A CA 1
ATOM 603 C C . ILE A 1 72 ? -0.600 -7.768 4.027 1.00 84.44 72 ILE A C 1
ATOM 605 O O . ILE A 1 72 ? -0.512 -6.640 3.525 1.00 84.44 72 ILE A O 1
ATOM 609 N N . ASP A 1 73 ? 0.184 -8.786 3.676 1.00 84.50 73 ASP A N 1
ATOM 610 C CA . ASP A 1 73 ? 1.008 -8.775 2.471 1.00 84.50 73 ASP A CA 1
ATOM 611 C C . ASP A 1 73 ? 0.182 -9.263 1.276 1.00 84.50 73 ASP A C 1
ATOM 613 O O . ASP A 1 73 ? -0.034 -10.452 1.063 1.00 84.50 73 ASP A O 1
ATOM 617 N N . VAL A 1 74 ? -0.291 -8.319 0.469 1.00 84.00 74 VAL A N 1
ATOM 618 C CA . VAL A 1 74 ? -1.148 -8.624 -0.685 1.00 84.00 74 VAL A CA 1
ATOM 619 C C . VAL A 1 74 ? -0.369 -9.313 -1.810 1.00 84.00 74 VAL A C 1
ATOM 621 O O . VAL A 1 74 ? -0.976 -9.931 -2.680 1.00 84.00 74 VAL A O 1
ATOM 624 N N . SER A 1 75 ? 0.967 -9.249 -1.801 1.00 80.94 75 SER A N 1
ATOM 625 C CA . SER A 1 75 ? 1.784 -9.955 -2.790 1.00 80.94 75 SER A CA 1
ATOM 626 C C . SER A 1 75 ? 1.876 -11.459 -2.534 1.00 80.94 75 SER A C 1
ATOM 628 O O . SER A 1 75 ? 2.093 -12.201 -3.486 1.00 80.94 75 SER A O 1
ATOM 630 N N . GLU A 1 76 ? 1.652 -11.905 -1.296 1.00 85.50 76 GLU A N 1
ATOM 631 C CA . GLU A 1 76 ? 1.619 -13.326 -0.936 1.00 85.50 76 GLU A CA 1
ATOM 632 C C . GLU A 1 76 ? 0.241 -13.949 -1.203 1.00 85.50 76 GLU A C 1
ATOM 634 O O . GLU A 1 76 ? 0.141 -15.004 -1.825 1.00 85.50 76 GLU A O 1
ATOM 639 N N . TYR A 1 77 ? -0.834 -13.275 -0.782 1.00 84.75 77 TYR A N 1
ATOM 640 C CA . TYR A 1 77 ? -2.194 -13.828 -0.846 1.00 84.75 77 TYR A CA 1
ATOM 641 C C . TYR A 1 77 ? -2.949 -13.469 -2.134 1.00 84.75 77 TYR A C 1
ATOM 643 O O . TYR A 1 77 ? -3.962 -14.086 -2.453 1.00 84.75 77 TYR A O 1
ATOM 651 N N . GLY A 1 78 ? -2.489 -12.469 -2.887 1.00 85.50 78 GLY A N 1
ATOM 652 C CA . GLY A 1 78 ? -3.229 -11.925 -4.023 1.00 85.50 78 GLY A CA 1
ATOM 653 C C . GLY A 1 78 ? -4.426 -11.066 -3.598 1.00 85.50 78 GLY A C 1
ATOM 654 O O . GLY A 1 78 ? -4.806 -10.988 -2.425 1.00 85.50 78 GLY A O 1
ATOM 655 N N . THR A 1 79 ? -5.022 -10.367 -4.564 1.00 85.19 79 THR A N 1
ATOM 656 C CA . THR A 1 79 ? -6.069 -9.366 -4.300 1.00 85.19 79 THR A CA 1
ATOM 657 C C . THR A 1 79 ? -7.370 -9.976 -3.796 1.00 85.19 79 THR A C 1
ATOM 659 O O . THR A 1 79 ? -7.983 -9.415 -2.889 1.00 85.19 79 THR A O 1
ATOM 662 N N . ASP A 1 80 ? -7.773 -11.116 -4.354 1.00 90.69 80 ASP A N 1
ATOM 663 C CA . ASP A 1 80 ? -9.077 -11.721 -4.075 1.00 90.69 80 ASP A CA 1
ATOM 664 C C . ASP A 1 80 ? -9.119 -12.306 -2.661 1.00 90.69 80 ASP A C 1
ATOM 666 O O . ASP A 1 80 ? -9.971 -11.925 -1.857 1.00 90.69 80 ASP A O 1
ATOM 670 N N . LEU A 1 81 ? -8.121 -13.117 -2.297 1.00 89.88 81 LEU A N 1
ATOM 671 C CA . LEU A 1 81 ? -8.010 -13.673 -0.947 1.00 89.88 81 LEU A CA 1
ATOM 672 C C . LEU A 1 81 ? -7.799 -12.574 0.104 1.00 89.88 81 LEU A C 1
ATOM 674 O O . LEU A 1 81 ? -8.406 -12.613 1.172 1.00 89.88 81 LEU A O 1
ATOM 678 N N . THR A 1 82 ? -7.009 -11.539 -0.205 1.00 90.00 82 THR A N 1
ATOM 679 C CA . THR A 1 82 ? -6.877 -10.369 0.681 1.00 90.00 82 THR A CA 1
ATOM 680 C C . THR A 1 82 ? -8.235 -9.705 0.928 1.00 90.00 82 THR A C 1
ATOM 682 O O . THR A 1 82 ? -8.539 -9.323 2.062 1.00 90.00 82 THR A O 1
ATOM 685 N N . ALA A 1 83 ? -9.067 -9.551 -0.107 1.00 90.38 83 ALA A N 1
ATOM 686 C CA . ALA A 1 83 ? -10.398 -8.973 0.042 1.00 90.38 83 ALA A CA 1
ATOM 687 C C . ALA A 1 83 ? -11.290 -9.845 0.939 1.00 90.38 83 ALA A C 1
ATOM 689 O O . ALA A 1 83 ? -11.964 -9.316 1.826 1.00 90.38 83 ALA A O 1
ATOM 690 N N . GLU A 1 84 ? -11.237 -11.168 0.779 1.00 92.00 84 GLU A N 1
ATOM 691 C CA . GLU A 1 84 ? -11.942 -12.112 1.652 1.00 92.00 84 GLU A CA 1
ATOM 692 C C . GLU A 1 84 ? -11.483 -12.006 3.112 1.00 92.00 84 GLU A C 1
ATOM 694 O O . GLU A 1 84 ? -12.326 -11.918 4.008 1.00 92.00 84 GLU A O 1
ATOM 699 N N . MET A 1 85 ? -10.172 -11.917 3.363 1.00 90.94 85 MET A N 1
ATOM 700 C CA . MET A 1 85 ? -9.608 -11.728 4.707 1.00 90.94 85 MET A CA 1
ATOM 701 C C . MET A 1 85 ? -10.109 -10.434 5.362 1.00 90.94 85 MET A C 1
ATOM 703 O O . MET A 1 85 ? -10.499 -10.437 6.532 1.00 90.94 85 MET A O 1
ATOM 707 N N . ILE A 1 86 ? -10.149 -9.328 4.609 1.00 90.50 86 ILE A N 1
ATOM 708 C CA . ILE A 1 86 ? -10.679 -8.046 5.096 1.00 90.50 86 ILE A CA 1
ATOM 709 C C . ILE A 1 86 ? -12.174 -8.171 5.411 1.00 90.50 86 ILE A C 1
ATOM 711 O O . ILE A 1 86 ? -12.618 -7.738 6.476 1.00 90.50 86 ILE A O 1
ATOM 715 N N . CYS A 1 87 ? -12.959 -8.781 4.518 1.00 91.12 87 CYS A N 1
ATOM 716 C CA . CYS A 1 87 ? -14.386 -8.999 4.738 1.00 91.12 87 CYS A CA 1
ATOM 717 C C . CYS A 1 87 ? -14.651 -9.881 5.963 1.00 91.12 87 CYS A C 1
ATOM 719 O O . CYS A 1 87 ? -15.571 -9.599 6.732 1.00 91.12 87 CYS A O 1
ATOM 721 N N . PHE A 1 88 ? -13.854 -10.929 6.164 1.00 92.38 88 PHE A N 1
ATOM 722 C CA . PHE A 1 88 ? -13.941 -11.792 7.334 1.00 92.38 88 PHE A CA 1
ATOM 723 C C . PHE A 1 88 ? -13.657 -11.017 8.627 1.00 92.38 88 PHE A C 1
ATOM 725 O O . PHE A 1 88 ? -14.470 -11.059 9.554 1.00 92.38 88 PHE A O 1
ATOM 732 N N . ALA A 1 89 ? -12.557 -10.257 8.668 1.00 90.44 89 ALA A N 1
ATOM 733 C CA . ALA A 1 89 ? -12.192 -9.443 9.825 1.00 90.44 89 ALA A CA 1
ATOM 734 C C . ALA A 1 89 ? -13.279 -8.406 10.153 1.00 90.44 89 ALA A C 1
ATOM 736 O O . ALA A 1 89 ? -13.726 -8.320 11.294 1.00 90.44 89 ALA A O 1
ATOM 737 N N . ALA A 1 90 ? -13.785 -7.687 9.146 1.00 90.31 90 ALA A N 1
ATOM 738 C CA . ALA A 1 90 ? -14.854 -6.707 9.327 1.00 90.31 90 ALA A CA 1
ATOM 739 C C . ALA A 1 90 ? -16.138 -7.346 9.880 1.00 90.31 90 ALA A C 1
ATOM 741 O O . ALA A 1 90 ? -16.731 -6.830 10.824 1.00 90.31 90 ALA A O 1
ATOM 742 N N . ARG A 1 91 ? -16.546 -8.510 9.354 1.00 91.19 91 ARG A N 1
ATOM 743 C CA . ARG A 1 91 ? -17.709 -9.246 9.878 1.00 91.19 91 ARG A CA 1
ATOM 744 C C . ARG A 1 91 ? -17.522 -9.674 11.330 1.00 91.19 91 ARG A C 1
ATOM 746 O O . ARG A 1 91 ? -18.512 -9.768 12.037 1.00 91.19 91 ARG A O 1
ATOM 753 N N . LYS A 1 92 ? -16.302 -9.980 11.771 1.00 89.44 92 LYS A N 1
ATOM 754 C CA . LYS A 1 92 ? -16.026 -10.308 13.178 1.00 89.44 92 LYS A CA 1
ATOM 755 C C . LYS A 1 92 ? -16.015 -9.074 14.078 1.00 89.44 92 LYS A C 1
ATOM 757 O O . LYS A 1 92 ? -16.429 -9.187 15.220 1.00 89.44 92 LYS A O 1
ATOM 762 N N . MET A 1 93 ? -15.566 -7.927 13.570 1.00 86.06 93 MET A N 1
ATOM 763 C CA . MET A 1 93 ? -15.478 -6.682 14.341 1.00 86.06 93 MET A CA 1
ATOM 764 C C . MET A 1 93 ? -16.822 -5.970 14.532 1.00 86.06 93 MET A C 1
ATOM 766 O O . MET A 1 93 ? -17.000 -5.303 15.542 1.00 86.06 93 MET A O 1
ATOM 770 N N . PHE A 1 94 ? -17.732 -6.071 13.558 1.00 84.88 94 PHE A N 1
ATOM 771 C CA . PHE A 1 94 ? -18.991 -5.309 13.531 1.00 84.88 94 PHE A CA 1
ATOM 772 C C . PHE A 1 94 ? -20.248 -6.180 13.637 1.00 84.88 94 PHE A C 1
ATOM 774 O O . PHE A 1 94 ? -21.337 -5.724 13.301 1.00 84.88 94 PHE A O 1
ATOM 781 N N . LYS A 1 95 ? -20.109 -7.448 14.029 1.00 71.06 95 LYS A N 1
ATOM 782 C CA . LYS A 1 95 ? -21.264 -8.251 14.433 1.00 71.06 95 LYS A CA 1
ATOM 783 C C . LYS A 1 95 ? -21.523 -8.003 15.914 1.00 71.06 95 LYS A C 1
ATOM 785 O O . LYS A 1 95 ? -20.639 -8.299 16.716 1.00 71.06 95 LYS A O 1
ATOM 790 N N . ASP A 1 96 ? -22.708 -7.474 16.206 1.00 51.78 96 ASP A N 1
ATOM 791 C CA . ASP A 1 96 ? -23.356 -7.577 17.517 1.00 51.78 96 ASP A CA 1
ATOM 792 C C . ASP A 1 96 ? -23.618 -9.053 17.867 1.00 51.78 96 ASP A C 1
ATOM 794 O O . ASP A 1 96 ? -24.007 -9.824 16.949 1.00 51.78 96 ASP A O 1
#

pLDDT: mean 76.69, std 22.68, range [22.17, 95.62]

Secondary structure (DSSP, 8-state):
--HHHHHHHHHHGGGSB---HHHHHHHHHHHHT--HHHHHHHHHHHHHHHHHHHHHHHSS-TT-STT-S--B-HHHHHHHHHHHHHHHHHHHHS--

Radius of gyration: 15.09 Å; chains: 1; bounding box: 38×28×36 Å

Sequence (96 aa):
MCRLCSQRISKSHERFSLCAFGSRIKHMCETYDLSWPEADKLIKRVDRQRHNYYKYVTGKNRGDRDNKHLMIDVSEYGTDLTAEMICFAARKMFKD